Protein AF-Q4TD83-F1 (afdb_monomer_lite)

Sequence (176 aa):
VTMDDFEVSCKGLFRALTIREKYMRLAYQRFPQTASKFLCQIEGETFKPEDQLQPVFTALPKPGEDPFDPKTLPENLGYVARMKEGLIYVYNDAAAADKHHPKDLPCPDYDTFIDDMNFLIALIAQGPTKTYTHRRLKFLMSKFNVHEMLNEMEEMKELKINPHRDFYNCRKVVTM

Organism: Tetraodon nigroviridis (NCBI:txid99883)

Secondary structure (DSSP, 8-state):
--HHHHHHHHHHHHHHHHHHHHHHHHTTPPPPHHHHHHHHHHHTPPP-GGGS-----PPPPPTT--TT-GGGSPPP---EEEEETTEEEEESSHHHHHTT---------HHHHHHHHHHHHHHHH-HHHHHHHHHHHHHHHHHHHHHHHHHHHHHHHHHHH-TTSSTTTS------

pLDDT: mean 89.6, std 8.03, range [36.97, 98.19]

Foldseek 3Di:
DPPVLVVVLVVLVLLLLVVVVLVCLLVLHFDDPVSQCVSCVVVVHDDDPVSTRDPPPDPDADVPDDPPPPVPDDDDQQWDWDDDPNDIFIDSHPVCVVVVNGDDGPDDDPVVVVVSVVSVVVSVVDPSNVVVVVVVVVVVVVVVVVVCVVCVVVVVVVCVVPVCCDPVNDDDDDDD

Radius of gyration: 23.9 Å; chains: 1; bounding box: 64×32×65 Å

InterPro domains:
  IPR006329 AMP deaminase [PF19326] (1-175)
  IPR006329 AMP deaminase [PTHR11359] (4-173)
  IPR032466 Metal-dependent hydrolase [SSF51556] (2-173)

Structure (mmCIF, N/CA/C/O backbone):
data_AF-Q4TD83-F1
#
_entry.id   AF-Q4TD83-F1
#
loop_
_atom_site.group_PDB
_atom_site.id
_atom_site.type_symbol
_atom_site.label_atom_id
_atom_site.label_alt_id
_atom_site.label_comp_id
_atom_site.label_asym_id
_atom_site.label_entity_id
_atom_site.label_seq_id
_atom_site.pdbx_PDB_ins_code
_atom_site.Cartn_x
_atom_site.Cartn_y
_atom_site.Cartn_z
_atom_site.occupancy
_atom_site.B_iso_or_equiv
_atom_site.auth_seq_id
_atom_site.auth_comp_id
_atom_site.auth_asym_id
_atom_site.auth_atom_id
_atom_site.pdbx_PDB_model_num
ATOM 1 N N . VAL A 1 1 ? -29.098 4.563 1.352 1.00 61.44 1 VAL A N 1
ATOM 2 C CA . VAL A 1 1 ? -28.227 3.675 0.563 1.00 61.44 1 VAL A CA 1
ATOM 3 C C . VAL A 1 1 ? -29.115 2.517 0.213 1.00 61.44 1 VAL A C 1
ATOM 5 O O . VAL A 1 1 ? -29.567 1.839 1.130 1.00 61.44 1 VAL A O 1
ATOM 8 N N . THR A 1 2 ? -29.512 2.434 -1.050 1.00 82.44 2 THR A N 1
ATOM 9 C CA . THR A 1 2 ? -30.245 1.266 -1.546 1.00 82.44 2 THR A CA 1
ATOM 10 C C . THR A 1 2 ? -29.323 0.041 -1.498 1.00 82.44 2 THR A C 1
ATOM 12 O O . THR A 1 2 ? -28.112 0.194 -1.314 1.00 82.44 2 THR A O 1
ATOM 15 N N . MET A 1 3 ? -29.865 -1.175 -1.605 1.00 83.44 3 MET A N 1
ATOM 16 C CA . MET A 1 3 ? -29.006 -2.367 -1.680 1.00 83.44 3 MET A CA 1
ATOM 17 C C . MET A 1 3 ? -28.078 -2.306 -2.902 1.00 83.44 3 MET A C 1
ATOM 19 O O . MET A 1 3 ? -26.904 -2.651 -2.792 1.00 83.44 3 MET A O 1
ATOM 23 N N . ASP A 1 4 ? -28.563 -1.740 -4.004 1.00 83.88 4 ASP A N 1
ATOM 24 C CA . ASP A 1 4 ? -27.805 -1.585 -5.246 1.00 83.88 4 ASP A CA 1
ATOM 25 C C . ASP A 1 4 ? -26.628 -0.607 -5.082 1.00 83.88 4 ASP A C 1
ATOM 27 O O . ASP A 1 4 ? -25.492 -0.917 -5.443 1.00 83.88 4 ASP A O 1
ATOM 31 N N . ASP A 1 5 ? -26.856 0.549 -4.443 1.00 87.19 5 ASP A N 1
ATOM 32 C CA . ASP A 1 5 ? -25.796 1.523 -4.128 1.00 87.19 5 ASP A CA 1
ATOM 33 C C . ASP A 1 5 ? -24.679 0.908 -3.271 1.00 87.19 5 ASP A C 1
ATOM 35 O O . ASP A 1 5 ? -23.498 1.249 -3.407 1.00 87.19 5 ASP A O 1
ATOM 39 N N . PHE A 1 6 ? -25.063 0.027 -2.345 1.00 89.19 6 PHE A N 1
ATOM 40 C CA . PHE A 1 6 ? -24.138 -0.671 -1.464 1.00 89.19 6 PHE A CA 1
ATOM 41 C C . PHE A 1 6 ? -23.292 -1.681 -2.242 1.00 89.19 6 PHE A C 1
ATOM 43 O O . PHE A 1 6 ? -22.069 -1.667 -2.112 1.00 89.19 6 PHE A O 1
ATOM 50 N N . GLU A 1 7 ? -23.912 -2.502 -3.090 1.00 90.56 7 GLU A N 1
ATOM 51 C CA . GLU A 1 7 ? -23.201 -3.492 -3.900 1.00 90.56 7 GLU A CA 1
ATOM 52 C C . GLU A 1 7 ? -22.181 -2.831 -4.836 1.00 90.56 7 GLU A C 1
ATOM 54 O O . GLU A 1 7 ? -21.021 -3.249 -4.887 1.00 90.56 7 GLU A O 1
ATOM 59 N N . VAL A 1 8 ? -22.577 -1.750 -5.516 1.00 90.75 8 VAL A N 1
ATOM 60 C CA . VAL A 1 8 ? -21.681 -0.978 -6.389 1.00 90.75 8 VAL A CA 1
ATOM 61 C C . VAL A 1 8 ? -20.493 -0.421 -5.602 1.00 90.75 8 VAL A C 1
ATOM 63 O O . VAL A 1 8 ? -19.346 -0.545 -6.039 1.00 90.75 8 VAL A O 1
ATOM 66 N N . SER A 1 9 ? -20.745 0.134 -4.413 1.00 94.00 9 SER A N 1
ATOM 67 C CA . SER A 1 9 ? -19.687 0.659 -3.541 1.00 94.00 9 SER A CA 1
ATOM 68 C C . SER A 1 9 ? -18.717 -0.444 -3.102 1.00 94.00 9 SER A C 1
ATOM 70 O O . SER A 1 9 ? -17.502 -0.249 -3.121 1.00 94.00 9 SER A O 1
ATOM 72 N N . CYS A 1 10 ? -19.233 -1.619 -2.732 1.00 93.25 10 CYS A N 1
ATOM 73 C CA . CYS A 1 10 ? -18.429 -2.767 -2.315 1.00 93.25 10 CYS A CA 1
ATOM 74 C C . CYS A 1 10 ? -17.556 -3.311 -3.450 1.00 93.25 10 CYS A C 1
ATOM 76 O O . CYS A 1 10 ? -16.362 -3.512 -3.234 1.00 93.25 10 CYS A O 1
ATOM 78 N N . LYS A 1 11 ? -18.108 -3.485 -4.657 1.00 93.88 11 LYS A N 1
ATOM 79 C CA . LYS A 1 11 ? -17.336 -3.906 -5.841 1.00 93.88 11 LYS A CA 1
ATOM 80 C C . LYS A 1 11 ? -16.242 -2.897 -6.186 1.00 93.88 11 LYS A C 1
ATOM 82 O O . LYS A 1 11 ? -15.112 -3.284 -6.479 1.00 93.88 11 LYS A O 1
ATOM 87 N N . GLY A 1 12 ? -16.559 -1.606 -6.096 1.00 95.69 12 GLY A N 1
ATOM 88 C CA . GLY A 1 12 ? -15.593 -0.535 -6.314 1.00 95.69 12 GLY A CA 1
ATOM 89 C C . GLY A 1 12 ? -14.431 -0.579 -5.319 1.00 95.69 12 GLY A C 1
ATOM 90 O O . GLY A 1 12 ? -13.269 -0.576 -5.720 1.00 95.69 12 GLY A O 1
ATOM 91 N N . LEU A 1 13 ? -14.738 -0.680 -4.021 1.00 95.81 13 LEU A N 1
ATOM 92 C CA . LEU A 1 13 ? -13.733 -0.781 -2.957 1.00 95.81 13 LEU A CA 1
ATOM 93 C C . LEU A 1 13 ? -12.890 -2.055 -3.065 1.00 95.81 13 LEU A C 1
ATOM 95 O O . LEU A 1 13 ? -11.685 -1.997 -2.836 1.00 95.81 13 LEU A O 1
ATOM 99 N N . PHE A 1 14 ? -13.504 -3.180 -3.434 1.00 95.69 14 PHE A N 1
ATOM 100 C CA . PHE A 1 14 ? -12.794 -4.427 -3.697 1.00 95.69 14 PHE A CA 1
ATOM 101 C C . PHE A 1 14 ? -11.744 -4.234 -4.798 1.00 95.69 14 PHE A C 1
ATOM 103 O O . PHE A 1 14 ? -10.561 -4.459 -4.554 1.00 95.69 14 PHE A O 1
ATOM 110 N N . ARG A 1 15 ? -12.141 -3.695 -5.960 1.00 96.06 15 ARG A N 1
ATOM 111 C CA . ARG A 1 15 ? -11.203 -3.406 -7.056 1.00 96.06 15 ARG A CA 1
ATOM 112 C C . ARG A 1 15 ? -10.122 -2.395 -6.655 1.00 96.06 15 ARG A C 1
ATOM 114 O O . ARG A 1 15 ? -8.969 -2.537 -7.039 1.00 96.06 15 ARG A O 1
ATOM 121 N N . ALA A 1 16 ? -10.454 -1.383 -5.856 1.00 97.44 16 ALA A N 1
ATOM 122 C CA . ALA A 1 16 ? -9.455 -0.434 -5.364 1.00 97.44 16 ALA A CA 1
ATOM 123 C C . ALA A 1 16 ? -8.407 -1.099 -4.450 1.00 97.44 16 ALA A C 1
ATOM 125 O O . ALA A 1 16 ? -7.225 -0.749 -4.502 1.00 97.44 16 ALA A O 1
ATOM 126 N N . LEU A 1 17 ? -8.822 -2.062 -3.622 1.00 96.56 17 LEU A N 1
ATOM 127 C CA . LEU A 1 17 ? -7.919 -2.823 -2.760 1.00 96.56 17 LEU A CA 1
ATOM 128 C C . LEU A 1 17 ? -7.019 -3.771 -3.559 1.00 96.56 17 LEU A C 1
ATOM 130 O O . LEU A 1 17 ? -5.830 -3.833 -3.253 1.00 96.56 17 LEU A O 1
ATOM 134 N N . THR A 1 18 ? -7.536 -4.439 -4.594 1.00 94.69 18 THR A N 1
ATOM 135 C CA . THR A 1 18 ? -6.719 -5.309 -5.459 1.00 94.69 18 THR A CA 1
ATOM 136 C C . THR A 1 18 ? -5.707 -4.505 -6.278 1.00 94.69 18 THR A C 1
ATOM 138 O O . THR A 1 18 ? -4.540 -4.889 -6.351 1.00 94.69 18 THR A O 1
ATOM 141 N N . ILE A 1 19 ? -6.093 -3.328 -6.795 1.00 95.94 19 ILE A N 1
ATOM 142 C CA . ILE A 1 19 ? -5.163 -2.369 -7.417 1.00 95.94 19 ILE A CA 1
ATOM 143 C C . ILE A 1 19 ? -4.049 -2.008 -6.427 1.00 95.94 19 ILE A C 1
ATOM 145 O O . ILE A 1 19 ? -2.865 -2.106 -6.748 1.00 95.94 19 ILE A O 1
ATOM 149 N N . ARG A 1 20 ? -4.403 -1.635 -5.191 1.00 95.62 20 ARG A N 1
ATOM 150 C CA . ARG A 1 20 ? -3.409 -1.294 -4.166 1.00 95.62 20 ARG A CA 1
ATOM 151 C C . ARG A 1 20 ? -2.467 -2.462 -3.871 1.00 95.62 20 ARG A C 1
ATOM 153 O O . ARG A 1 20 ? -1.262 -2.242 -3.793 1.00 95.62 20 ARG A O 1
ATOM 160 N N . GLU A 1 21 ? -2.987 -3.675 -3.708 1.00 92.62 21 GLU A N 1
ATOM 161 C CA . GLU A 1 21 ? -2.174 -4.867 -3.460 1.00 92.62 21 GLU A CA 1
ATOM 162 C C . GLU A 1 21 ? -1.202 -5.145 -4.615 1.00 92.62 21 GLU A C 1
ATOM 164 O O . GLU A 1 21 ? -0.011 -5.347 -4.367 1.00 92.62 21 GLU A O 1
ATOM 169 N N . LYS A 1 22 ? -1.675 -5.057 -5.867 1.00 91.88 22 LYS A N 1
ATOM 170 C CA . LYS A 1 22 ? -0.856 -5.177 -7.083 1.00 91.88 22 LYS A CA 1
ATOM 171 C C . LYS A 1 22 ? 0.325 -4.204 -7.059 1.00 91.88 22 LYS A C 1
ATOM 173 O O . LYS A 1 22 ? 1.473 -4.629 -7.164 1.00 91.88 22 LYS A O 1
ATOM 178 N N . TYR A 1 23 ? 0.069 -2.906 -6.882 1.00 93.44 23 TYR A N 1
ATOM 179 C CA . TYR A 1 23 ? 1.129 -1.890 -6.915 1.00 93.44 23 TYR A CA 1
ATOM 180 C C . TYR A 1 23 ? 2.066 -1.951 -5.708 1.00 93.44 23 TYR A C 1
ATOM 182 O O . TYR A 1 23 ? 3.269 -1.759 -5.869 1.00 93.44 23 TYR A O 1
ATOM 190 N N . MET A 1 24 ? 1.557 -2.265 -4.513 1.00 91.69 24 MET A N 1
ATOM 191 C CA . MET A 1 24 ? 2.415 -2.476 -3.345 1.00 91.69 24 MET A CA 1
ATOM 192 C C . MET A 1 24 ? 3.354 -3.665 -3.564 1.00 91.69 24 MET A C 1
ATOM 194 O O . MET A 1 24 ? 4.536 -3.558 -3.252 1.00 91.69 24 MET A O 1
ATOM 198 N N . ARG A 1 25 ? 2.873 -4.752 -4.181 1.00 88.00 25 ARG A N 1
ATOM 199 C CA . ARG A 1 25 ? 3.710 -5.903 -4.538 1.00 88.00 25 ARG A CA 1
ATOM 200 C C . ARG A 1 25 ? 4.806 -5.529 -5.539 1.00 88.00 25 ARG A C 1
ATOM 202 O O . ARG A 1 25 ? 5.965 -5.852 -5.303 1.00 88.00 25 ARG A O 1
ATOM 209 N N . LEU A 1 26 ? 4.458 -4.800 -6.602 1.00 89.25 26 LEU A N 1
ATOM 210 C CA . LEU A 1 26 ? 5.420 -4.317 -7.606 1.00 89.25 26 LEU A CA 1
ATOM 211 C C . LEU A 1 26 ? 6.470 -3.366 -7.006 1.00 89.25 26 LEU A C 1
ATOM 213 O O . LEU A 1 26 ? 7.626 -3.376 -7.418 1.00 89.25 26 LEU A O 1
ATOM 217 N N . ALA A 1 27 ? 6.088 -2.575 -6.001 1.00 88.88 27 ALA A N 1
ATOM 218 C CA . ALA A 1 27 ? 6.981 -1.671 -5.278 1.00 88.88 27 ALA A CA 1
ATOM 219 C C . ALA A 1 27 ? 7.763 -2.347 -4.133 1.00 88.88 27 ALA A C 1
ATOM 221 O O . ALA A 1 27 ? 8.408 -1.651 -3.349 1.00 88.88 27 ALA A O 1
ATOM 222 N N . TYR A 1 28 ? 7.688 -3.676 -3.993 1.00 87.00 28 TYR A N 1
ATOM 223 C CA . TYR A 1 28 ? 8.289 -4.428 -2.885 1.00 87.00 28 TYR A CA 1
ATOM 224 C C . TYR A 1 28 ? 7.836 -3.946 -1.489 1.00 87.00 28 TYR A C 1
ATOM 226 O O . TYR A 1 28 ? 8.556 -4.054 -0.496 1.00 87.00 28 TYR A O 1
ATOM 234 N N . GLN A 1 29 ? 6.602 -3.446 -1.391 1.00 87.88 29 GLN A N 1
ATOM 235 C CA . GLN A 1 29 ? 5.965 -2.999 -0.154 1.00 87.88 29 GLN A CA 1
ATOM 236 C C . GLN A 1 29 ? 5.040 -4.068 0.437 1.00 87.88 29 GLN A C 1
ATOM 238 O O . GLN A 1 29 ? 4.349 -4.805 -0.264 1.00 87.88 29 GLN A O 1
ATOM 243 N N . ARG A 1 30 ? 4.961 -4.111 1.770 1.00 88.06 30 ARG A N 1
ATOM 244 C CA . ARG A 1 30 ? 4.102 -5.063 2.486 1.00 88.06 30 ARG A CA 1
ATOM 245 C C . ARG A 1 30 ? 2.637 -4.641 2.434 1.00 88.06 30 ARG A C 1
ATOM 247 O O . ARG A 1 30 ? 2.292 -3.569 2.925 1.00 88.06 30 ARG A O 1
ATOM 254 N N . PHE A 1 31 ? 1.767 -5.521 1.947 1.00 91.06 31 PHE A N 1
ATOM 255 C CA . PHE A 1 31 ? 0.316 -5.359 2.049 1.00 91.06 31 PHE A CA 1
ATOM 256 C C . PHE A 1 31 ? -0.240 -6.096 3.292 1.00 91.06 31 PHE A C 1
ATOM 258 O O . PHE A 1 31 ? 0.293 -7.148 3.665 1.00 91.06 31 PHE A O 1
ATOM 265 N N . PRO A 1 32 ? -1.275 -5.575 3.986 1.00 91.25 32 PRO A N 1
ATOM 266 C CA . PRO A 1 32 ? -1.806 -6.208 5.196 1.00 91.25 32 PRO A CA 1
ATOM 267 C C . PRO A 1 32 ? -2.340 -7.627 4.950 1.00 91.25 32 PRO A C 1
ATOM 269 O O . PRO A 1 32 ? -3.252 -7.821 4.150 1.00 91.25 32 PRO A O 1
ATOM 272 N N . GLN A 1 33 ? -1.850 -8.618 5.708 1.00 89.44 33 GLN A N 1
ATOM 273 C CA . GLN A 1 33 ? -2.226 -10.030 5.502 1.00 89.44 33 GLN A CA 1
ATOM 274 C C . GLN A 1 33 ? -3.712 -10.297 5.670 1.00 89.44 33 GLN A C 1
ATOM 276 O O . GLN A 1 33 ? -4.298 -11.071 4.920 1.00 89.44 33 GLN A O 1
ATOM 281 N N . THR A 1 34 ? -4.324 -9.650 6.659 1.00 91.19 34 THR A N 1
ATOM 282 C CA . THR A 1 34 ? -5.758 -9.771 6.898 1.00 91.19 34 THR A CA 1
ATOM 283 C C . THR A 1 34 ? -6.545 -9.338 5.665 1.00 91.19 34 THR A C 1
ATOM 285 O O . THR A 1 34 ? -7.483 -10.027 5.288 1.00 91.19 34 THR A O 1
ATOM 288 N N . ALA A 1 35 ? -6.136 -8.250 5.002 1.00 92.00 35 ALA A N 1
ATOM 289 C CA . ALA A 1 35 ? -6.792 -7.779 3.789 1.00 92.00 35 ALA A CA 1
ATOM 290 C C . ALA A 1 35 ? -6.583 -8.756 2.620 1.00 92.00 35 ALA A C 1
ATOM 292 O O . ALA A 1 35 ? -7.578 -9.166 2.034 1.00 92.00 35 ALA A O 1
ATOM 293 N N . SER A 1 36 ? -5.346 -9.204 2.350 1.00 91.69 36 SER A N 1
ATOM 294 C CA . SER A 1 36 ? -5.072 -10.205 1.298 1.00 91.69 36 SER A CA 1
ATOM 295 C C . SER A 1 36 ? -5.926 -11.462 1.465 1.00 91.69 36 SER A C 1
ATOM 297 O O . SER A 1 36 ? -6.522 -11.935 0.508 1.00 91.69 36 SER A O 1
ATOM 299 N N . LYS A 1 37 ? -6.045 -11.988 2.695 1.00 91.19 37 LYS A N 1
ATOM 300 C CA . LYS A 1 37 ? -6.856 -13.187 2.971 1.00 91.19 37 LYS A CA 1
ATOM 301 C C . LYS A 1 37 ? -8.313 -13.005 2.557 1.00 91.19 37 LYS A C 1
ATOM 303 O O . LYS A 1 37 ? -8.876 -13.905 1.943 1.00 91.19 37 LYS A O 1
ATOM 308 N N . PHE A 1 38 ? -8.912 -11.861 2.883 1.00 92.44 38 PHE A N 1
ATOM 309 C CA . PHE A 1 38 ? -10.287 -11.571 2.480 1.00 92.44 38 PHE A CA 1
ATOM 310 C C . PHE A 1 38 ? -10.415 -11.372 0.967 1.00 92.44 38 PHE A C 1
ATOM 312 O O . PHE A 1 38 ? -11.405 -11.821 0.400 1.00 92.44 38 PHE A O 1
ATOM 319 N N . LEU A 1 39 ? -9.434 -10.745 0.310 1.00 92.75 39 LEU A N 1
ATOM 320 C CA . LEU A 1 39 ? -9.445 -10.574 -1.147 1.00 92.75 39 LEU A CA 1
ATOM 321 C C . LEU A 1 39 ? -9.386 -11.929 -1.868 1.00 92.75 39 LEU A C 1
ATOM 323 O O . LEU A 1 39 ? -10.282 -12.216 -2.656 1.00 92.75 39 LEU A O 1
ATOM 327 N N . CYS A 1 40 ? -8.440 -12.804 -1.504 1.00 90.19 40 CYS A N 1
ATOM 328 C CA . CYS A 1 40 ? -8.349 -14.159 -2.061 1.00 90.19 40 CYS A CA 1
ATOM 329 C C . CYS A 1 40 ? -9.642 -14.957 -1.838 1.00 90.19 40 CYS A C 1
ATOM 331 O O . CYS A 1 40 ? -10.137 -15.609 -2.751 1.00 90.19 40 CYS A O 1
ATOM 333 N N . GLN A 1 41 ? -10.234 -14.873 -0.639 1.00 90.38 41 GLN A N 1
ATOM 334 C CA . GLN A 1 41 ? -11.501 -15.549 -0.337 1.00 90.38 41 GLN A CA 1
ATOM 335 C C . GLN A 1 41 ? -12.652 -15.088 -1.236 1.00 90.38 41 GLN A C 1
ATOM 337 O O . GLN A 1 41 ? -13.474 -15.913 -1.627 1.00 90.38 41 GLN A O 1
ATOM 342 N N . ILE A 1 42 ? -12.724 -13.792 -1.558 1.00 89.62 42 ILE A N 1
ATOM 343 C CA . ILE A 1 42 ? -13.747 -13.245 -2.461 1.00 89.62 42 ILE A CA 1
ATOM 344 C C . ILE A 1 42 ? -13.560 -13.787 -3.886 1.00 89.62 42 ILE A C 1
ATOM 346 O O . ILE A 1 42 ? -14.549 -14.062 -4.561 1.00 89.62 42 ILE A O 1
ATOM 350 N N . GLU A 1 43 ? -12.315 -13.980 -4.323 1.00 87.50 43 GLU A N 1
ATOM 351 C CA . GLU A 1 43 ? -11.973 -14.520 -5.649 1.00 87.50 43 GLU A CA 1
ATOM 352 C C . GLU A 1 43 ? -12.038 -16.056 -5.718 1.00 87.50 43 GLU A C 1
ATOM 354 O O . GLU A 1 43 ? -11.913 -16.636 -6.793 1.00 87.50 43 GLU A O 1
ATOM 359 N N . GLY A 1 44 ? -12.282 -16.732 -4.589 1.00 88.31 44 GLY A N 1
ATOM 360 C CA . GLY A 1 44 ? -12.279 -18.195 -4.509 1.00 88.31 44 GLY A CA 1
ATOM 361 C C . GLY A 1 44 ? -10.876 -18.809 -4.528 1.00 88.31 44 GLY A C 1
ATOM 362 O O . GLY A 1 44 ? -10.734 -20.014 -4.733 1.00 88.31 44 GLY A O 1
ATOM 363 N N . GLU A 1 45 ? -9.842 -18.002 -4.297 1.00 87.81 45 GLU A N 1
ATOM 364 C CA . GLU A 1 45 ? -8.448 -18.427 -4.267 1.00 87.81 45 GLU A CA 1
ATOM 365 C C . GLU A 1 45 ? -7.981 -18.770 -2.845 1.00 87.81 45 GLU A C 1
ATOM 367 O O . GLU A 1 45 ? -8.397 -18.184 -1.839 1.00 87.81 45 GLU A O 1
ATOM 372 N N . THR A 1 46 ? -7.056 -19.724 -2.738 1.00 84.62 46 THR A N 1
ATOM 373 C CA . THR A 1 46 ? -6.373 -20.027 -1.475 1.00 84.62 46 THR A CA 1
ATOM 374 C C . THR A 1 46 ? -5.248 -19.037 -1.221 1.00 84.62 46 THR A C 1
ATOM 376 O O . THR A 1 46 ? -4.289 -18.981 -1.988 1.00 84.62 46 THR A O 1
ATOM 379 N N . PHE A 1 47 ? -5.326 -18.320 -0.098 1.00 84.69 47 PHE A N 1
ATOM 380 C CA . PHE A 1 47 ? -4.245 -17.455 0.368 1.00 84.69 47 PHE A CA 1
ATOM 381 C C . PHE A 1 47 ? -2.960 -18.255 0.615 1.00 84.69 47 PHE A C 1
ATOM 383 O O . PHE A 1 47 ? -2.948 -19.192 1.418 1.00 84.69 47 PHE A O 1
ATOM 390 N N . LYS A 1 48 ? -1.874 -17.820 -0.021 1.00 83.19 48 LYS A N 1
ATOM 391 C CA . LYS A 1 48 ? -0.533 -18.388 0.103 1.00 83.19 48 LYS A CA 1
ATOM 392 C C . LYS A 1 48 ? 0.386 -17.420 0.851 1.00 83.19 48 LYS A C 1
ATOM 394 O O . LYS A 1 48 ? 0.623 -16.311 0.370 1.00 83.19 48 LYS A O 1
ATOM 399 N N . PRO A 1 49 ? 0.899 -17.784 2.039 1.00 78.88 49 PRO A N 1
ATOM 400 C CA . PRO A 1 49 ? 1.826 -16.936 2.788 1.00 78.88 49 PRO A CA 1
ATOM 401 C C . PRO A 1 49 ? 3.101 -16.571 2.014 1.00 78.88 49 PRO A C 1
ATOM 403 O O . PRO A 1 49 ? 3.662 -15.500 2.244 1.00 78.88 49 PRO A O 1
ATOM 406 N N . GLU A 1 50 ? 3.544 -17.443 1.108 1.00 78.19 50 GLU A N 1
ATOM 407 C CA . GLU A 1 50 ? 4.711 -17.258 0.243 1.00 78.19 50 GLU A CA 1
ATOM 408 C C . GLU A 1 50 ? 4.566 -16.108 -0.763 1.00 78.19 50 GLU A C 1
ATOM 410 O O . GLU A 1 50 ? 5.567 -15.489 -1.118 1.00 78.19 50 GLU A O 1
ATOM 415 N N . ASP A 1 51 ? 3.338 -15.748 -1.147 1.00 76.19 51 ASP A N 1
ATOM 416 C CA . ASP A 1 51 ? 3.078 -14.640 -2.077 1.00 76.19 51 ASP A CA 1
ATOM 417 C C . ASP A 1 51 ? 3.221 -13.267 -1.397 1.00 76.19 51 ASP A C 1
ATOM 419 O O . ASP A 1 51 ? 3.153 -12.212 -2.038 1.00 76.19 51 ASP A O 1
ATOM 423 N N . GLN A 1 52 ? 3.417 -13.257 -0.076 1.00 77.00 52 GLN A N 1
ATOM 424 C CA . GLN A 1 52 ? 3.638 -12.036 0.671 1.00 77.00 52 GLN A CA 1
ATOM 425 C C . GLN A 1 52 ? 5.106 -11.665 0.747 1.00 77.00 52 GLN A C 1
ATOM 427 O O . GLN A 1 52 ? 5.955 -12.434 1.196 1.00 77.00 52 GLN A O 1
ATOM 432 N N . LEU A 1 53 ? 5.366 -10.394 0.454 1.00 76.62 53 LEU A N 1
ATOM 433 C CA . LEU A 1 53 ? 6.641 -9.765 0.744 1.00 76.62 53 LEU A CA 1
ATOM 434 C C . LEU A 1 53 ? 6.895 -9.811 2.252 1.00 76.62 53 LEU A C 1
ATOM 436 O O . LEU A 1 53 ? 6.232 -9.138 3.052 1.00 76.62 53 LEU A O 1
ATOM 440 N N . GLN A 1 54 ? 7.854 -10.643 2.639 1.00 70.25 54 GLN A N 1
ATOM 441 C CA . GLN A 1 54 ? 8.348 -10.692 4.003 1.00 70.25 54 GLN A CA 1
ATOM 442 C C . GLN A 1 54 ? 9.267 -9.491 4.241 1.00 70.25 54 GLN A C 1
ATOM 444 O O . GLN A 1 54 ? 9.941 -9.034 3.314 1.00 70.25 54 GLN A O 1
ATOM 449 N N . PRO A 1 55 ? 9.305 -8.943 5.466 1.00 66.25 55 PRO A N 1
ATOM 450 C CA . PRO A 1 55 ? 10.340 -7.983 5.811 1.00 66.25 55 PRO A CA 1
ATOM 451 C C . PRO A 1 55 ? 11.707 -8.611 5.525 1.00 66.25 55 PRO A C 1
ATOM 453 O O . PRO A 1 55 ? 12.009 -9.705 6.004 1.00 66.25 55 PRO A O 1
ATOM 456 N N . VAL A 1 56 ? 12.526 -7.910 4.742 1.00 67.50 56 VAL A N 1
ATOM 457 C CA . VAL A 1 56 ? 13.935 -8.263 4.595 1.00 67.50 56 VAL A CA 1
ATOM 458 C C . VAL A 1 56 ? 14.590 -7.944 5.931 1.00 67.50 56 VAL A C 1
ATOM 460 O O . VAL A 1 56 ? 14.946 -6.802 6.211 1.00 67.50 56 VAL A O 1
ATOM 463 N N . PHE A 1 57 ? 14.683 -8.947 6.800 1.00 62.91 57 PHE A N 1
ATOM 464 C CA . PHE A 1 57 ? 15.522 -8.857 7.981 1.00 62.91 57 PHE A CA 1
ATOM 465 C C . PHE A 1 57 ? 16.962 -8.965 7.502 1.00 62.91 57 PHE A C 1
ATOM 467 O O . PHE A 1 57 ? 17.478 -10.062 7.289 1.00 62.91 57 PHE A O 1
ATOM 474 N N . THR A 1 58 ? 17.604 -7.819 7.289 1.00 69.06 58 THR A N 1
ATOM 475 C CA . THR A 1 58 ? 19.058 -7.790 7.203 1.00 69.06 58 THR A CA 1
ATOM 476 C C . THR A 1 58 ? 19.599 -8.392 8.493 1.00 69.06 58 THR A C 1
ATOM 478 O O . THR A 1 58 ? 19.179 -8.025 9.595 1.00 69.06 58 THR A O 1
ATOM 481 N N . ALA A 1 59 ? 20.470 -9.392 8.354 1.00 75.31 59 ALA A N 1
ATOM 482 C CA . ALA A 1 59 ? 21.117 -9.994 9.506 1.00 75.31 59 ALA A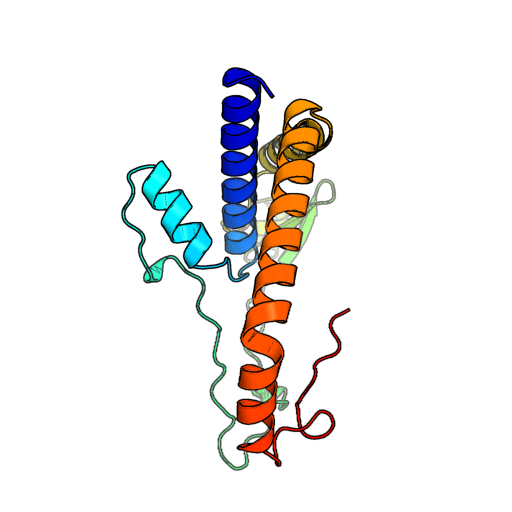 CA 1
ATOM 483 C C . ALA A 1 59 ? 21.835 -8.895 10.297 1.00 75.31 59 ALA A C 1
ATOM 485 O O . ALA A 1 59 ? 22.371 -7.950 9.713 1.00 75.31 59 ALA A O 1
ATOM 486 N N . LEU A 1 60 ? 21.826 -9.013 11.626 1.00 78.81 60 LEU A N 1
ATOM 487 C CA . LEU A 1 60 ? 22.614 -8.105 12.449 1.00 78.81 60 LEU A CA 1
ATOM 488 C C . LEU A 1 60 ? 24.086 -8.210 12.021 1.00 78.81 60 LEU A C 1
ATOM 490 O O . LEU A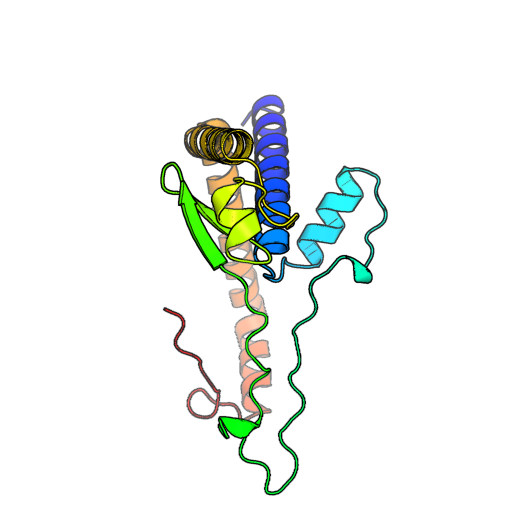 1 60 ? 24.560 -9.334 11.815 1.00 78.81 60 LEU A O 1
ATOM 494 N N . PRO A 1 61 ? 24.800 -7.077 11.908 1.00 82.19 61 PRO A N 1
ATOM 495 C CA . PRO A 1 61 ? 26.233 -7.094 11.652 1.00 82.19 61 PRO A CA 1
ATOM 496 C C . PRO A 1 61 ? 26.932 -7.971 12.686 1.00 82.19 61 PRO A C 1
ATOM 498 O O . PRO A 1 61 ? 26.565 -7.967 13.870 1.00 82.19 61 PRO A O 1
ATOM 501 N N . LYS A 1 62 ? 27.923 -8.750 12.254 1.00 86.06 62 LYS A N 1
ATOM 502 C CA . LYS A 1 62 ? 28.704 -9.563 13.186 1.00 86.06 62 LYS A CA 1
ATOM 503 C C . LYS A 1 62 ? 29.496 -8.647 14.130 1.00 86.06 62 LYS A C 1
ATOM 505 O O . LYS A 1 62 ? 29.785 -7.501 13.787 1.00 86.06 62 LYS A O 1
ATOM 510 N N . PRO A 1 63 ? 29.883 -9.122 15.327 1.00 86.31 63 PRO A N 1
ATOM 511 C CA . PRO A 1 63 ? 30.714 -8.332 16.229 1.00 86.31 63 PRO A CA 1
ATOM 512 C C . PRO A 1 63 ? 32.001 -7.858 15.531 1.00 86.31 63 PRO A C 1
ATOM 514 O O . PRO A 1 63 ? 32.791 -8.682 15.076 1.00 86.31 63 PRO A O 1
ATOM 517 N N . GLY A 1 64 ? 32.200 -6.539 15.450 1.00 86.31 64 GLY A N 1
ATOM 518 C CA . GLY A 1 64 ? 33.357 -5.915 14.790 1.00 86.31 64 GLY A CA 1
ATOM 519 C C . GLY A 1 64 ? 33.190 -5.625 13.292 1.00 86.31 64 GLY A C 1
ATOM 520 O O . GLY A 1 64 ? 34.103 -5.067 12.693 1.00 86.31 64 GLY A O 1
ATOM 521 N N . GLU A 1 65 ? 32.050 -5.973 12.694 1.00 86.94 65 GLU A N 1
ATOM 522 C CA . GLU A 1 65 ? 31.699 -5.621 11.317 1.00 86.94 65 GLU A CA 1
ATOM 523 C C . GLU A 1 65 ? 31.068 -4.223 11.275 1.00 86.94 65 GLU A C 1
ATOM 525 O O . GLU A 1 65 ? 30.149 -3.929 12.044 1.00 86.94 65 GLU A O 1
ATOM 530 N N . ASP A 1 66 ? 31.560 -3.361 10.385 1.00 84.44 66 ASP A N 1
ATOM 531 C CA . ASP A 1 66 ? 30.952 -2.056 10.135 1.00 84.44 66 ASP A CA 1
ATOM 532 C C . ASP A 1 66 ? 29.838 -2.206 9.079 1.00 84.44 66 ASP A C 1
ATOM 534 O O . ASP A 1 66 ? 30.146 -2.466 7.913 1.00 84.44 66 ASP A O 1
ATOM 538 N N . PRO A 1 67 ? 28.549 -2.037 9.440 1.00 83.06 67 PRO A N 1
ATOM 539 C CA . PRO A 1 67 ? 27.439 -2.123 8.486 1.00 83.06 67 PRO A CA 1
ATOM 540 C C . PRO A 1 67 ? 27.478 -1.060 7.385 1.00 83.06 67 PRO A C 1
ATOM 542 O O . PRO A 1 67 ? 26.712 -1.158 6.427 1.00 83.06 67 PRO A O 1
ATOM 545 N N . PHE A 1 68 ? 28.315 -0.033 7.531 1.00 84.31 68 PHE A N 1
ATOM 546 C CA . PHE A 1 68 ? 28.458 1.050 6.569 1.00 84.31 68 PHE A CA 1
ATOM 547 C C . PHE A 1 68 ? 29.773 0.977 5.778 1.00 84.31 68 PHE A C 1
ATOM 549 O O . PHE A 1 68 ? 30.090 1.934 5.069 1.00 84.31 68 PHE A O 1
ATOM 556 N N . ASP A 1 69 ? 30.524 -0.134 5.848 1.00 87.38 69 ASP A N 1
ATOM 557 C CA . ASP A 1 69 ? 31.750 -0.299 5.060 1.00 87.38 69 ASP A CA 1
ATOM 558 C C . ASP A 1 69 ? 31.422 -0.376 3.555 1.00 87.38 69 ASP A C 1
ATOM 560 O O . ASP A 1 69 ? 30.819 -1.359 3.100 1.00 87.38 69 ASP A O 1
ATOM 564 N N . PRO A 1 70 ? 31.853 0.607 2.740 1.00 84.31 70 PRO A N 1
ATOM 565 C CA . PRO A 1 70 ? 31.567 0.628 1.309 1.00 84.31 70 PRO A CA 1
ATOM 566 C C . PRO A 1 70 ? 32.181 -0.554 0.548 1.00 84.31 70 PRO A C 1
ATOM 568 O O . PRO A 1 70 ? 31.745 -0.843 -0.563 1.00 84.31 70 PRO A O 1
ATOM 571 N N . LYS A 1 71 ? 33.167 -1.261 1.117 1.00 86.31 71 LYS A N 1
ATOM 572 C CA . LYS A 1 71 ? 33.775 -2.448 0.490 1.00 86.31 71 LYS A CA 1
ATOM 573 C C . LYS A 1 71 ? 32.837 -3.653 0.439 1.00 86.31 71 LYS A C 1
ATOM 575 O O . LYS A 1 71 ? 33.085 -4.572 -0.333 1.00 86.31 71 LYS A O 1
ATOM 580 N N . THR A 1 72 ? 31.790 -3.663 1.264 1.00 83.88 72 THR A N 1
ATOM 581 C CA . THR A 1 72 ? 30.781 -4.735 1.289 1.00 83.88 72 THR A CA 1
ATOM 582 C C . THR A 1 72 ? 29.692 -4.551 0.231 1.00 83.88 72 THR A C 1
ATOM 584 O O . THR A 1 72 ? 28.874 -5.450 0.025 1.00 83.88 72 THR A O 1
ATOM 587 N N . LEU A 1 73 ? 29.674 -3.402 -0.459 1.00 84.06 73 LEU A N 1
ATOM 588 C CA . LEU A 1 73 ? 28.706 -3.131 -1.513 1.00 84.06 73 LEU A CA 1
ATOM 589 C C . LEU A 1 73 ? 28.947 -4.055 -2.721 1.00 84.06 73 LEU A C 1
ATOM 591 O O . LEU A 1 73 ? 30.096 -4.238 -3.127 1.00 84.06 73 LEU A O 1
ATOM 595 N N . PRO A 1 74 ? 27.883 -4.616 -3.326 1.00 87.44 74 PRO A N 1
ATOM 596 C CA . PRO A 1 74 ? 28.002 -5.394 -4.553 1.00 87.44 74 PRO A CA 1
ATOM 597 C C . PRO A 1 74 ? 28.671 -4.602 -5.681 1.00 87.44 74 PRO A C 1
ATOM 599 O O . PRO A 1 74 ? 28.491 -3.387 -5.798 1.00 87.44 74 PRO A O 1
ATOM 602 N N . GLU A 1 75 ? 29.399 -5.305 -6.548 1.00 90.94 75 GLU A N 1
ATOM 603 C CA . GLU A 1 75 ? 29.992 -4.703 -7.742 1.00 90.94 75 GLU A CA 1
ATOM 604 C C . GLU A 1 75 ? 28.920 -4.151 -8.693 1.00 90.94 75 GLU A C 1
ATOM 606 O O . GLU A 1 75 ? 27.773 -4.609 -8.732 1.00 90.94 75 GLU A O 1
ATOM 611 N N . ASN A 1 76 ? 29.308 -3.159 -9.496 1.00 90.19 76 ASN A N 1
ATOM 612 C CA . ASN A 1 76 ? 28.429 -2.602 -10.513 1.00 90.19 76 ASN A CA 1
ATOM 613 C C . ASN A 1 76 ? 28.068 -3.677 -11.553 1.00 90.19 76 ASN A C 1
ATOM 615 O O . ASN A 1 76 ? 28.929 -4.171 -12.275 1.00 90.19 76 ASN A O 1
ATOM 619 N N . LEU A 1 77 ? 26.774 -3.973 -11.673 1.00 90.69 77 LEU A N 1
ATOM 620 C CA . LEU A 1 77 ? 26.240 -4.964 -12.609 1.00 90.69 77 LEU A CA 1
ATOM 621 C C . LEU A 1 77 ? 26.206 -4.480 -14.073 1.00 90.69 77 LEU A C 1
ATOM 623 O O . LEU A 1 77 ? 25.794 -5.233 -14.948 1.00 90.69 77 LEU A O 1
ATOM 627 N N . GLY A 1 78 ? 26.605 -3.232 -14.347 1.00 92.25 78 GLY A N 1
ATOM 628 C CA . GLY A 1 78 ? 26.705 -2.674 -15.701 1.00 92.25 78 GLY A CA 1
ATOM 629 C C . GLY A 1 78 ? 25.379 -2.203 -16.307 1.00 92.25 78 GLY A C 1
ATOM 630 O O . GLY A 1 78 ? 25.348 -1.817 -17.476 1.00 92.25 78 GLY A O 1
ATOM 631 N N . TYR A 1 79 ? 24.295 -2.199 -15.525 1.00 93.50 79 TYR A N 1
ATOM 632 C CA . TYR A 1 79 ? 22.986 -1.756 -15.995 1.00 93.50 79 TYR A CA 1
ATOM 633 C C . TYR A 1 79 ? 22.979 -0.283 -16.391 1.00 93.50 79 TYR A C 1
ATOM 635 O O . TYR A 1 79 ? 23.562 0.574 -15.725 1.00 93.50 79 TYR A O 1
ATOM 643 N N . VAL A 1 80 ? 22.248 0.013 -17.462 1.00 94.50 80 VAL A N 1
ATOM 644 C CA . VAL A 1 80 ? 22.088 1.371 -17.986 1.00 94.50 80 VAL A CA 1
ATOM 645 C C . VAL A 1 80 ? 20.632 1.785 -17.846 1.00 94.50 80 VAL A C 1
ATOM 647 O O . VAL A 1 80 ? 19.738 1.024 -18.199 1.00 94.50 80 VAL A O 1
ATOM 650 N N . ALA A 1 81 ? 20.378 2.995 -17.352 1.00 93.69 81 ALA A N 1
ATOM 651 C CA . ALA A 1 81 ? 19.042 3.580 -17.303 1.00 93.69 81 ALA A CA 1
ATOM 652 C C . ALA A 1 81 ? 18.907 4.670 -18.377 1.00 93.69 81 ALA A C 1
ATOM 654 O O . ALA A 1 81 ? 19.772 5.542 -18.478 1.00 93.69 81 ALA A O 1
ATOM 655 N N . ARG A 1 82 ? 17.834 4.645 -19.178 1.00 93.50 82 ARG A N 1
ATOM 656 C CA . ARG A 1 82 ? 17.504 5.727 -20.126 1.00 93.50 82 ARG A CA 1
ATOM 657 C C . ARG A 1 82 ? 16.055 6.156 -19.980 1.00 93.50 82 ARG A C 1
ATOM 659 O O . ARG A 1 82 ? 15.168 5.321 -19.814 1.00 93.50 82 ARG A O 1
ATOM 666 N N . MET A 1 83 ? 15.830 7.462 -20.077 1.00 91.81 83 MET A N 1
ATOM 667 C CA . MET A 1 83 ? 14.489 8.030 -20.087 1.00 91.81 83 MET A CA 1
ATOM 668 C C . MET A 1 83 ? 13.908 7.978 -21.500 1.00 91.81 83 MET A C 1
ATOM 670 O O . MET A 1 83 ? 14.547 8.424 -22.452 1.00 91.81 83 MET A O 1
ATOM 674 N N . LYS A 1 84 ? 12.685 7.469 -21.625 1.00 88.12 84 LYS A N 1
ATOM 675 C CA . LYS A 1 84 ? 11.886 7.497 -22.849 1.00 88.12 84 LYS A CA 1
ATOM 676 C C . LYS A 1 84 ? 10.466 7.897 -22.470 1.00 88.12 84 LYS A C 1
ATOM 678 O O . LYS A 1 84 ? 9.877 7.278 -21.592 1.00 88.12 84 LYS A O 1
ATOM 683 N N . GLU A 1 85 ? 9.951 8.952 -23.100 1.00 87.25 85 GLU A N 1
ATOM 684 C CA . GLU A 1 85 ? 8.584 9.455 -22.861 1.00 87.25 85 GLU A CA 1
ATOM 685 C C . GLU A 1 85 ? 8.299 9.761 -21.374 1.00 87.25 85 GLU A C 1
ATOM 687 O O . GLU A 1 85 ? 7.202 9.557 -20.868 1.00 87.25 85 GLU A O 1
ATOM 692 N N . GLY A 1 86 ? 9.314 10.237 -20.643 1.00 87.44 86 GLY A N 1
ATOM 693 C CA . GLY A 1 86 ? 9.209 10.544 -19.210 1.00 87.44 86 GLY A CA 1
ATOM 694 C C . GLY A 1 86 ? 9.311 9.332 -18.274 1.00 87.44 86 GLY A C 1
ATOM 695 O O . GLY A 1 86 ? 9.377 9.518 -17.062 1.00 87.44 86 GLY A O 1
ATOM 696 N N . LEU A 1 87 ? 9.395 8.109 -18.808 1.00 88.50 87 LEU A N 1
ATOM 697 C CA . LEU A 1 87 ? 9.596 6.876 -18.044 1.00 88.50 87 LEU A CA 1
ATOM 698 C C . LEU A 1 87 ? 11.057 6.427 -18.098 1.00 88.50 87 LEU A C 1
ATOM 700 O O . LEU A 1 87 ? 11.723 6.547 -19.126 1.00 88.50 87 LEU A O 1
ATOM 704 N N . ILE A 1 88 ? 11.565 5.894 -16.987 1.00 91.00 88 ILE A N 1
ATOM 705 C CA . ILE A 1 88 ? 12.922 5.344 -16.910 1.00 91.00 88 ILE A CA 1
ATOM 706 C C . ILE A 1 88 ? 12.870 3.851 -17.228 1.00 91.00 88 ILE A C 1
ATOM 708 O O . ILE A 1 88 ? 12.220 3.084 -16.524 1.00 91.00 88 ILE A O 1
ATOM 712 N N . TYR A 1 89 ? 13.616 3.443 -18.251 1.00 91.25 89 TYR A N 1
ATOM 713 C CA . TYR A 1 89 ? 13.816 2.045 -18.614 1.00 91.25 89 TYR A CA 1
ATOM 714 C C . TYR A 1 89 ? 15.220 1.599 -18.218 1.00 91.25 89 TYR A C 1
ATOM 716 O O . TYR A 1 89 ? 16.189 2.336 -18.417 1.00 91.25 89 TYR A O 1
ATOM 724 N N . VAL A 1 90 ? 15.323 0.386 -17.679 1.00 93.62 90 VAL A N 1
ATOM 725 C CA . VAL A 1 90 ? 16.589 -0.248 -17.295 1.00 93.62 90 VAL A CA 1
ATOM 726 C C . VAL A 1 90 ? 16.985 -1.256 -18.370 1.00 93.62 90 VAL A C 1
ATOM 728 O O . VAL A 1 90 ? 16.153 -2.028 -18.836 1.00 93.62 90 VAL A O 1
ATOM 731 N N . TYR A 1 91 ? 18.256 -1.262 -18.753 1.00 94.62 91 TYR A N 1
ATOM 732 C CA . TYR A 1 91 ? 18.840 -2.104 -19.794 1.00 94.62 91 TYR A CA 1
ATOM 733 C C . TYR A 1 91 ? 20.005 -2.907 -19.216 1.00 94.62 91 TYR A C 1
ATOM 735 O O . TYR A 1 91 ? 20.674 -2.449 -18.287 1.00 94.62 91 TYR A O 1
ATOM 743 N N . ASN A 1 92 ? 20.263 -4.093 -19.775 1.00 9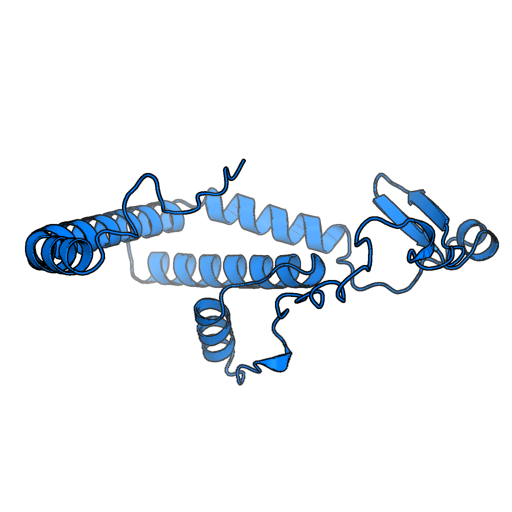3.31 92 ASN A N 1
ATOM 744 C CA . ASN A 1 92 ? 21.365 -4.946 -19.320 1.00 93.31 92 ASN A CA 1
ATOM 745 C C . ASN A 1 92 ? 22.742 -4.302 -19.553 1.00 93.31 92 ASN A C 1
ATOM 747 O O . ASN A 1 92 ? 23.612 -4.422 -18.701 1.00 93.31 92 ASN A O 1
ATOM 751 N N . ASP A 1 93 ? 22.915 -3.599 -20.673 1.00 94.12 93 ASP A N 1
ATOM 752 C CA . ASP A 1 93 ? 24.144 -2.903 -21.048 1.00 94.12 93 ASP A CA 1
ATOM 753 C C . ASP A 1 93 ? 23.843 -1.705 -21.978 1.00 94.12 93 ASP A C 1
ATOM 755 O O . ASP A 1 93 ? 22.690 -1.428 -22.335 1.00 94.12 93 ASP A O 1
ATOM 759 N N . ALA A 1 94 ? 24.889 -0.976 -22.382 1.00 91.38 94 ALA A N 1
ATOM 760 C CA . ALA A 1 94 ? 24.764 0.173 -23.280 1.00 91.38 94 ALA A CA 1
ATOM 761 C C . ALA A 1 94 ? 24.285 -0.210 -24.695 1.00 91.38 94 ALA A C 1
ATOM 763 O O . ALA A 1 94 ? 23.520 0.540 -25.301 1.00 91.38 94 ALA A O 1
ATOM 764 N N . ALA A 1 95 ? 24.669 -1.384 -25.204 1.00 92.75 95 ALA A N 1
ATOM 765 C CA . ALA A 1 95 ? 24.298 -1.833 -26.545 1.00 92.75 95 ALA A CA 1
ATOM 766 C C . ALA A 1 95 ? 22.804 -2.199 -26.638 1.00 92.75 95 ALA A C 1
ATOM 768 O O . ALA A 1 95 ? 22.145 -1.905 -27.637 1.00 92.75 95 ALA A O 1
ATOM 769 N N . ALA A 1 96 ? 22.247 -2.806 -25.590 1.00 92.06 96 ALA A N 1
ATOM 770 C CA . ALA A 1 96 ? 20.822 -3.070 -25.434 1.00 92.06 96 ALA A CA 1
ATOM 771 C C . ALA A 1 96 ? 20.026 -1.765 -25.303 1.00 92.06 96 ALA A C 1
ATOM 773 O O . ALA A 1 96 ? 18.932 -1.652 -25.861 1.00 92.06 96 ALA A O 1
ATOM 774 N N . ALA A 1 97 ? 20.596 -0.759 -24.633 1.00 90.69 97 ALA A N 1
ATOM 775 C CA . ALA A 1 97 ? 20.004 0.571 -24.540 1.00 90.69 97 ALA A CA 1
ATOM 776 C C . ALA A 1 97 ? 19.930 1.276 -25.907 1.00 90.69 97 ALA A C 1
ATOM 778 O O . ALA A 1 97 ? 18.914 1.901 -26.224 1.00 90.69 97 ALA A O 1
ATOM 779 N N . ASP A 1 98 ? 20.958 1.136 -26.747 1.00 91.25 98 ASP A N 1
ATOM 780 C CA . ASP A 1 98 ? 20.962 1.669 -28.118 1.00 91.25 98 ASP A CA 1
ATOM 781 C C . ASP A 1 98 ? 19.944 0.965 -29.022 1.00 91.25 98 ASP A C 1
ATOM 783 O O . ASP A 1 98 ? 19.287 1.613 -29.831 1.00 91.25 98 ASP A O 1
ATOM 787 N N . LYS A 1 99 ? 19.740 -0.344 -28.830 1.00 91.81 99 LYS A N 1
ATOM 788 C CA . LYS A 1 99 ? 18.728 -1.142 -29.548 1.00 91.81 99 LYS A CA 1
ATOM 789 C C . LYS A 1 99 ? 17.310 -1.025 -28.976 1.00 91.81 99 LYS A C 1
ATOM 791 O O . LYS A 1 99 ? 16.399 -1.651 -29.509 1.00 91.81 99 LYS A O 1
ATOM 796 N N . HIS A 1 100 ? 17.126 -0.265 -27.896 1.00 87.12 100 HIS A N 1
ATOM 797 C CA . HIS A 1 100 ? 15.851 -0.106 -27.186 1.00 87.12 100 HIS A CA 1
ATOM 798 C C . HIS A 1 100 ? 15.227 -1.446 -26.770 1.00 87.12 100 HIS A C 1
ATOM 800 O O . HIS A 1 100 ? 14.023 -1.656 -26.896 1.00 87.12 100 HIS A O 1
ATOM 806 N N . HIS A 1 101 ? 16.063 -2.350 -26.256 1.00 91.25 101 HIS A N 1
ATOM 807 C CA . HIS A 1 101 ? 15.636 -3.634 -25.713 1.00 91.25 101 HIS A CA 1
ATOM 808 C C . HIS A 1 101 ? 15.710 -3.597 -24.177 1.00 91.25 101 HIS A C 1
ATOM 810 O O . HIS A 1 101 ? 16.749 -3.961 -23.613 1.00 91.25 101 HIS A O 1
ATOM 816 N N . PRO A 1 102 ? 14.674 -3.066 -23.494 1.00 90.38 102 PRO A N 1
ATOM 817 C CA . PRO A 1 102 ? 14.676 -2.942 -22.043 1.00 90.38 102 PRO A CA 1
ATOM 818 C C . PRO A 1 102 ? 14.739 -4.316 -21.384 1.00 90.38 102 PRO A C 1
ATOM 820 O O . PRO A 1 102 ? 14.314 -5.326 -21.944 1.00 90.38 102 PRO A O 1
ATOM 823 N N . LYS A 1 103 ? 15.277 -4.341 -20.171 1.00 89.12 103 LYS A N 1
ATOM 824 C CA . LYS A 1 103 ? 15.287 -5.531 -19.338 1.00 89.12 103 LYS A CA 1
ATOM 825 C C . LYS A 1 103 ? 13.856 -5.898 -18.955 1.00 89.12 103 LYS A C 1
ATOM 827 O O . LYS A 1 103 ? 13.094 -5.032 -18.531 1.00 89.12 103 LYS A O 1
ATOM 832 N N . ASP A 1 104 ? 13.544 -7.184 -19.052 1.00 87.31 104 ASP A N 1
ATOM 833 C CA . ASP A 1 104 ? 12.278 -7.727 -18.576 1.00 87.31 104 ASP A CA 1
ATOM 834 C C . ASP A 1 104 ? 12.237 -7.653 -17.042 1.00 87.31 104 ASP A C 1
ATOM 836 O O . ASP A 1 104 ? 12.958 -8.365 -16.335 1.00 87.31 104 ASP A O 1
ATOM 840 N N . LEU A 1 105 ? 11.473 -6.690 -16.536 1.00 85.12 105 LEU A N 1
ATOM 841 C CA . LEU A 1 105 ? 11.247 -6.443 -15.120 1.00 85.12 105 LEU A CA 1
ATOM 842 C C . LEU A 1 105 ? 9.736 -6.402 -14.893 1.00 85.12 105 LEU A C 1
ATOM 844 O O . LEU A 1 105 ? 9.014 -5.901 -15.754 1.00 85.12 105 LEU A O 1
ATOM 848 N N . PRO A 1 106 ? 9.245 -6.863 -13.730 1.00 82.31 106 PRO A N 1
ATOM 849 C CA . PRO A 1 106 ? 7.832 -6.774 -13.403 1.00 82.31 106 PRO A CA 1
ATOM 850 C C . PRO A 1 106 ? 7.462 -5.301 -13.191 1.00 82.31 106 PRO A C 1
ATOM 852 O O . PRO A 1 106 ? 7.592 -4.762 -12.092 1.00 82.31 106 PRO A O 1
ATOM 855 N N . CYS A 1 107 ? 7.029 -4.632 -14.254 1.00 81.81 107 CYS A N 1
ATOM 856 C CA . CYS A 1 107 ? 6.480 -3.287 -14.221 1.00 81.81 107 CYS A CA 1
ATOM 857 C C . CYS A 1 107 ? 5.119 -3.266 -14.932 1.00 81.81 107 CYS A C 1
ATOM 859 O O . CYS A 1 107 ? 4.892 -4.043 -15.860 1.00 81.81 107 CYS A O 1
ATOM 861 N N . PRO A 1 108 ? 4.184 -2.418 -14.480 1.00 84.88 108 PRO A N 1
ATOM 862 C CA . PRO A 1 108 ? 2.939 -2.220 -15.198 1.00 84.88 108 PRO A CA 1
ATOM 863 C C . PRO A 1 108 ? 3.209 -1.394 -16.456 1.00 84.88 108 PRO A C 1
ATOM 865 O O . PRO A 1 108 ? 4.053 -0.494 -16.446 1.00 84.88 108 PRO A O 1
ATOM 868 N N . ASP A 1 109 ? 2.463 -1.669 -17.519 1.00 87.69 109 ASP A N 1
ATOM 869 C CA . ASP A 1 109 ? 2.427 -0.799 -18.684 1.00 87.69 109 ASP A CA 1
ATOM 870 C C . ASP A 1 109 ? 1.793 0.557 -18.337 1.00 87.69 109 ASP A C 1
ATOM 872 O O . ASP A 1 109 ? 1.030 0.705 -17.373 1.00 87.69 109 ASP A O 1
ATOM 876 N N . TYR A 1 110 ? 2.162 1.571 -19.120 1.00 88.19 110 TYR A N 1
ATOM 877 C CA . TYR A 1 110 ? 1.723 2.944 -18.900 1.00 88.19 110 TYR A CA 1
ATOM 878 C C . TYR A 1 110 ? 0.198 3.073 -18.970 1.00 88.19 110 TYR A C 1
ATOM 880 O O . TYR A 1 110 ? -0.403 3.674 -18.079 1.00 88.19 110 TYR A O 1
ATOM 888 N N . ASP A 1 111 ? -0.426 2.463 -19.977 1.00 92.31 111 ASP A N 1
ATOM 889 C CA . ASP A 1 111 ? -1.866 2.571 -20.211 1.00 92.31 111 ASP A CA 1
ATOM 890 C C . ASP A 1 111 ? -2.666 1.945 -19.061 1.00 92.31 111 ASP A C 1
ATOM 892 O O . ASP A 1 111 ? -3.550 2.590 -18.499 1.00 92.31 111 ASP A O 1
ATOM 896 N N . THR A 1 112 ? -2.274 0.755 -18.596 1.00 93.62 112 THR A N 1
ATOM 897 C CA . THR A 1 112 ? -2.876 0.099 -17.427 1.00 93.62 112 THR A CA 1
ATOM 898 C C . THR A 1 112 ? -2.744 0.948 -16.167 1.00 93.62 112 THR A C 1
ATOM 900 O O . THR A 1 112 ? -3.671 0.996 -15.358 1.00 93.62 112 THR A O 1
ATOM 903 N N . PHE A 1 113 ? -1.611 1.633 -15.969 1.00 93.88 113 PHE A N 1
ATOM 904 C CA . PHE A 1 113 ? -1.460 2.549 -14.836 1.00 93.88 113 PHE A CA 1
ATOM 905 C C . PHE A 1 113 ? -2.440 3.721 -14.908 1.00 93.88 113 PHE A C 1
ATOM 907 O O . PHE A 1 113 ? -3.071 4.056 -13.901 1.00 93.88 113 PHE A O 1
ATOM 914 N N . ILE A 1 114 ? -2.591 4.327 -16.086 1.00 95.62 114 ILE A N 1
ATOM 915 C CA . ILE A 1 114 ? -3.533 5.426 -16.298 1.00 95.62 114 ILE A CA 1
ATOM 916 C C . ILE A 1 114 ? -4.978 4.951 -16.106 1.00 95.62 114 ILE A C 1
ATOM 918 O O . ILE A 1 114 ? -5.754 5.630 -15.432 1.00 95.62 114 ILE A O 1
ATOM 922 N N . ASP A 1 115 ? -5.334 3.772 -16.608 1.00 97.19 115 ASP A N 1
ATOM 923 C CA . ASP A 1 115 ? -6.670 3.192 -16.456 1.00 97.19 115 ASP A CA 1
ATOM 924 C C . ASP A 1 115 ? -7.016 2.882 -14.995 1.00 97.19 115 ASP A C 1
ATOM 926 O O . ASP A 1 115 ? -8.097 3.249 -14.517 1.00 97.19 115 ASP A O 1
ATOM 930 N N . ASP A 1 116 ? -6.093 2.267 -14.250 1.00 97.81 116 ASP A N 1
ATOM 931 C CA . ASP A 1 116 ? -6.268 2.008 -12.819 1.00 97.81 116 ASP A CA 1
ATOM 932 C C . ASP A 1 116 ? -6.401 3.323 -12.031 1.00 97.81 116 ASP A C 1
ATOM 934 O O . ASP A 1 116 ? -7.257 3.443 -11.148 1.00 97.81 116 ASP A O 1
ATOM 938 N N 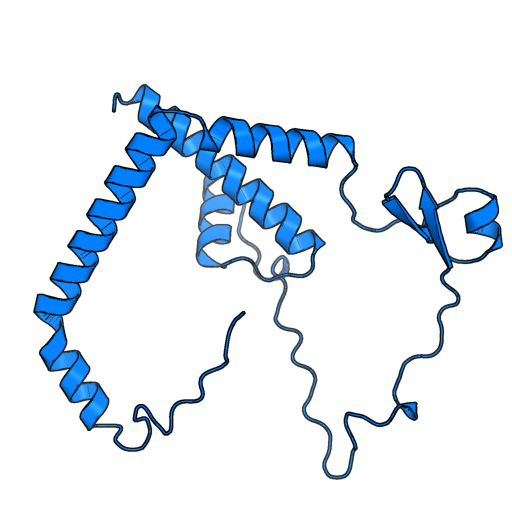. MET A 1 117 ? -5.610 4.344 -12.375 1.00 96.94 117 MET A N 1
ATOM 939 C CA . MET A 1 117 ? -5.694 5.668 -11.756 1.00 96.94 117 MET A CA 1
ATOM 940 C C . MET A 1 117 ? -7.034 6.355 -12.053 1.00 96.94 117 MET A C 1
ATOM 942 O O . MET A 1 117 ? -7.680 6.869 -11.135 1.00 96.94 117 MET A O 1
ATOM 946 N N . ASN A 1 118 ? -7.492 6.326 -13.304 1.00 97.94 118 ASN A N 1
ATOM 947 C CA . ASN A 1 118 ? -8.779 6.886 -13.715 1.00 97.94 118 ASN A CA 1
ATOM 948 C C . ASN A 1 118 ? -9.944 6.198 -12.998 1.00 97.94 118 ASN A C 1
ATOM 950 O O . ASN A 1 118 ? -10.863 6.871 -12.520 1.00 97.94 118 ASN A O 1
ATOM 954 N N . PHE A 1 119 ? -9.883 4.871 -12.855 1.00 98.00 119 PHE A N 1
ATOM 955 C CA . PHE A 1 119 ? -10.855 4.116 -12.072 1.00 98.00 119 PHE A CA 1
ATOM 956 C C . PHE A 1 119 ? -10.906 4.597 -10.613 1.00 98.00 119 PHE A C 1
ATOM 958 O O . PHE A 1 119 ? -11.993 4.859 -10.090 1.00 98.00 119 PHE A O 1
ATOM 965 N N . LEU A 1 120 ? -9.751 4.761 -9.958 1.00 97.69 120 LEU A N 1
ATOM 966 C CA . LEU A 1 120 ? -9.688 5.239 -8.573 1.00 97.69 120 LEU A CA 1
ATOM 967 C C . LEU A 1 120 ? -10.254 6.658 -8.428 1.00 97.69 120 LEU A C 1
ATOM 969 O O . LEU A 1 120 ? -11.023 6.915 -7.501 1.00 97.69 120 LEU A O 1
ATOM 973 N N . ILE A 1 121 ? -9.929 7.569 -9.349 1.00 97.88 121 ILE A N 1
ATOM 974 C CA . ILE A 1 121 ? -10.456 8.943 -9.351 1.00 97.88 121 ILE A CA 1
ATOM 975 C C . ILE A 1 121 ? -11.984 8.936 -9.487 1.00 97.88 121 ILE A C 1
ATOM 977 O O . ILE A 1 121 ? -12.679 9.608 -8.717 1.00 97.88 121 ILE A O 1
ATOM 981 N N . ALA A 1 122 ? -12.521 8.143 -10.417 1.00 97.38 122 ALA A N 1
ATOM 982 C CA . ALA A 1 122 ? -13.961 8.005 -10.609 1.00 97.38 122 ALA A CA 1
ATOM 983 C C . ALA A 1 122 ? -14.652 7.434 -9.358 1.00 97.38 122 ALA A C 1
ATOM 985 O O . ALA A 1 122 ? -15.675 7.965 -8.914 1.00 97.38 122 ALA A O 1
ATOM 986 N N . LEU A 1 123 ? -14.062 6.405 -8.739 1.00 97.12 123 LEU A N 1
ATOM 987 C CA . LEU A 1 123 ? -14.577 5.794 -7.514 1.00 97.12 123 LEU A CA 1
ATOM 988 C C . LEU A 1 123 ? -14.602 6.786 -6.345 1.00 97.12 123 LEU A C 1
ATOM 990 O O . LEU A 1 123 ? -15.588 6.847 -5.609 1.00 97.12 123 LEU A O 1
ATOM 994 N N . ILE A 1 124 ? -13.545 7.590 -6.184 1.00 95.94 124 ILE A N 1
ATOM 995 C CA . ILE A 1 124 ? -13.474 8.629 -5.148 1.00 95.94 124 ILE A CA 1
ATOM 996 C C . ILE A 1 124 ? -14.564 9.674 -5.369 1.00 95.94 124 ILE A C 1
ATOM 998 O O . ILE A 1 124 ? -15.127 10.163 -4.393 1.00 95.94 124 ILE A O 1
ATOM 1002 N N . ALA A 1 125 ? -14.885 10.025 -6.618 1.00 95.06 125 ALA A N 1
ATOM 1003 C CA . ALA A 1 125 ? -15.914 11.009 -6.940 1.00 95.06 125 ALA A CA 1
ATOM 1004 C C . ALA A 1 125 ? -17.352 10.486 -6.742 1.00 95.06 125 ALA A C 1
ATOM 1006 O O . ALA A 1 125 ? -18.260 11.293 -6.513 1.00 95.06 125 ALA A O 1
ATOM 1007 N N . GLN A 1 126 ? -17.555 9.166 -6.754 1.00 94.06 126 GLN A N 1
ATOM 1008 C CA . GLN A 1 126 ? -18.861 8.511 -6.714 1.00 94.06 126 GLN A CA 1
ATOM 1009 C C . GLN A 1 126 ? -19.642 8.765 -5.406 1.00 94.06 126 GLN A C 1
ATOM 1011 O O . GLN A 1 126 ? -19.204 8.436 -4.302 1.00 94.06 126 GLN A O 1
ATOM 1016 N N . GLY A 1 127 ? -20.854 9.319 -5.529 1.00 94.31 127 GLY A N 1
ATOM 1017 C CA . GLY A 1 127 ? -21.719 9.693 -4.398 1.00 94.31 127 GLY A CA 1
ATOM 1018 C C . GLY A 1 127 ? -22.116 8.536 -3.461 1.00 94.31 127 GLY A C 1
ATOM 1019 O O . GLY A 1 127 ? -21.951 8.677 -2.241 1.00 94.31 127 GLY A O 1
ATOM 1020 N N . PRO A 1 128 ? -22.602 7.394 -3.989 1.00 93.50 128 PRO A N 1
ATOM 1021 C CA . PRO A 1 128 ? -22.875 6.192 -3.198 1.00 93.50 128 PRO A CA 1
ATOM 1022 C C . PRO A 1 128 ? -21.687 5.745 -2.339 1.00 93.50 128 PRO A C 1
ATOM 1024 O O . PRO A 1 128 ? -21.825 5.627 -1.118 1.00 93.50 128 PRO A O 1
ATOM 1027 N N . THR A 1 129 ? -20.501 5.629 -2.943 1.00 95.00 129 THR A N 1
ATOM 1028 C CA . THR A 1 129 ? -19.263 5.207 -2.273 1.00 95.00 129 THR A CA 1
ATOM 1029 C C . THR A 1 129 ? -18.859 6.170 -1.158 1.00 95.00 129 THR A C 1
ATOM 1031 O O . THR A 1 129 ? -18.556 5.731 -0.046 1.00 95.00 129 THR A O 1
ATOM 1034 N N . LYS A 1 130 ? -18.924 7.490 -1.393 1.00 95.00 130 LYS A N 1
ATOM 1035 C CA . LYS A 1 130 ? -18.682 8.509 -0.352 1.00 95.00 130 LYS A CA 1
ATOM 1036 C C . LYS A 1 130 ? -19.651 8.373 0.819 1.00 95.00 130 LYS A C 1
ATOM 1038 O O . LYS A 1 130 ? -19.250 8.393 1.980 1.00 95.00 130 LYS A O 1
ATOM 1043 N N . THR A 1 131 ? -20.940 8.221 0.525 1.00 94.50 131 THR A N 1
ATOM 1044 C CA . THR A 1 131 ? -21.975 8.116 1.561 1.00 94.50 131 THR A CA 1
ATOM 1045 C C . THR A 1 131 ? -2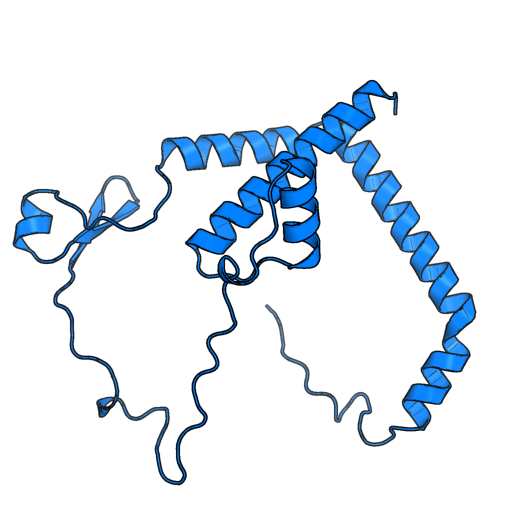1.797 6.846 2.387 1.00 94.50 131 THR A C 1
ATOM 1047 O O . THR A 1 131 ? -21.920 6.878 3.614 1.00 94.50 131 THR A O 1
ATOM 1050 N N . TYR A 1 132 ? -21.495 5.732 1.722 1.00 93.81 132 TYR A N 1
ATOM 1051 C CA . TYR A 1 132 ? -21.259 4.450 2.366 1.00 93.81 132 TYR A CA 1
ATOM 1052 C C . TYR A 1 132 ? -20.024 4.487 3.274 1.00 93.81 132 TYR A C 1
ATOM 1054 O O . TYR A 1 132 ? -20.128 4.177 4.464 1.00 93.81 132 TYR A O 1
ATOM 1062 N N . THR A 1 133 ? -18.877 4.927 2.749 1.00 94.62 133 THR A N 1
ATOM 1063 C CA . THR A 1 133 ? -17.624 4.991 3.515 1.00 94.62 133 THR A CA 1
ATOM 1064 C C . THR A 1 133 ? -17.734 5.952 4.696 1.00 94.62 133 THR A C 1
ATOM 1066 O O . THR A 1 133 ? -17.342 5.586 5.801 1.00 94.62 133 THR A O 1
ATOM 1069 N N . HIS A 1 134 ? -18.377 7.115 4.534 1.00 95.25 134 HIS A N 1
ATOM 1070 C CA . HIS A 1 134 ? -18.627 8.053 5.637 1.00 95.25 134 HIS A CA 1
ATOM 1071 C C . HIS A 1 134 ? -19.439 7.429 6.777 1.00 95.25 134 HIS A C 1
ATOM 1073 O O . HIS A 1 134 ? -19.071 7.533 7.948 1.00 95.25 134 HIS A O 1
ATOM 1079 N N . ARG A 1 135 ? -20.536 6.731 6.452 1.00 94.31 135 ARG A N 1
ATOM 1080 C CA . ARG A 1 135 ? -21.350 6.022 7.456 1.00 94.31 135 ARG A CA 1
ATOM 1081 C C . ARG A 1 135 ? -20.549 4.921 8.147 1.00 94.31 135 ARG A C 1
ATOM 1083 O O . ARG A 1 135 ? -20.644 4.774 9.364 1.00 94.31 135 ARG A O 1
ATOM 1090 N N . ARG A 1 136 ? -19.744 4.171 7.388 1.00 95.12 136 ARG A N 1
ATOM 1091 C CA . ARG A 1 136 ? -18.901 3.096 7.923 1.00 95.12 136 ARG A CA 1
ATOM 1092 C C . ARG A 1 136 ? -17.828 3.633 8.870 1.00 95.12 136 ARG A C 1
ATOM 1094 O O . ARG A 1 136 ? -17.647 3.059 9.939 1.00 95.12 136 ARG A O 1
ATOM 1101 N N . LEU A 1 137 ? -17.173 4.738 8.515 1.00 97.25 137 LEU A N 1
ATOM 1102 C CA . LEU A 1 137 ? -16.183 5.407 9.361 1.00 97.25 137 LEU A CA 1
ATOM 1103 C C . LEU A 1 137 ? -16.813 5.938 10.651 1.00 97.25 137 LEU A C 1
ATOM 1105 O O . LEU A 1 137 ? -16.277 5.690 11.727 1.00 97.25 137 LEU A O 1
ATOM 1109 N N . LYS A 1 138 ? -17.991 6.576 10.573 1.00 97.81 138 LYS A N 1
ATOM 1110 C CA . LYS A 1 138 ? -18.741 6.993 11.771 1.00 97.81 138 LYS A CA 1
ATOM 1111 C C . LYS A 1 138 ? -19.061 5.818 12.690 1.00 97.81 138 LYS A C 1
ATOM 1113 O O . LYS A 1 138 ? -18.850 5.915 13.891 1.00 97.81 138 LYS A O 1
ATOM 1118 N N . PHE A 1 139 ? -19.527 4.705 12.127 1.00 97.56 139 PHE A N 1
ATOM 1119 C CA . PHE A 1 139 ? -19.801 3.501 12.905 1.00 97.56 139 PHE A CA 1
ATOM 1120 C C . PHE A 1 139 ? -18.540 2.952 13.589 1.00 97.56 139 PHE A C 1
ATOM 1122 O O . PHE A 1 139 ? -18.592 2.596 14.762 1.00 97.56 139 PHE A O 1
ATOM 1129 N N . LEU A 1 140 ? -17.410 2.887 12.875 1.00 98.00 140 LEU A N 1
ATOM 1130 C CA . LEU A 1 140 ? -16.142 2.419 13.443 1.00 98.00 140 LEU A CA 1
ATOM 1131 C C . LEU A 1 140 ? -15.664 3.325 14.583 1.00 98.00 140 LEU A C 1
ATOM 1133 O O . LEU A 1 140 ? -15.247 2.807 15.614 1.00 98.00 140 LEU A O 1
ATOM 1137 N N . MET A 1 141 ? -15.802 4.644 14.430 1.00 98.12 141 MET A N 1
ATOM 1138 C CA . MET A 1 141 ? -15.505 5.606 15.492 1.00 98.12 141 MET A CA 1
ATOM 1139 C C . MET A 1 141 ? -16.403 5.385 16.714 1.00 98.12 141 MET A C 1
ATOM 1141 O O . MET A 1 141 ? -15.909 5.243 17.823 1.00 98.12 141 MET A O 1
ATOM 1145 N N . SER A 1 142 ? -17.722 5.264 16.529 1.00 98.19 142 SER A N 1
ATOM 1146 C CA . SER A 1 142 ? -18.636 4.983 17.644 1.00 98.19 142 SER A CA 1
ATOM 1147 C C . SER A 1 142 ? -18.322 3.656 18.339 1.00 98.19 142 SER A C 1
ATOM 1149 O O . SER A 1 142 ? -18.389 3.584 19.562 1.00 98.19 142 SER A O 1
ATOM 1151 N N . LYS A 1 143 ? -17.949 2.615 17.582 1.00 98.06 143 LYS A N 1
ATOM 1152 C CA . LYS A 1 143 ? -17.513 1.332 18.149 1.00 98.06 143 LYS A CA 1
ATOM 1153 C C . LYS A 1 143 ? -16.251 1.500 19.002 1.00 98.06 143 LYS A C 1
ATOM 1155 O O . LYS A 1 143 ? -16.177 0.904 20.071 1.00 98.06 143 LYS A O 1
ATOM 1160 N N . PHE A 1 144 ? -15.284 2.289 18.535 1.00 97.88 144 PHE A N 1
ATOM 1161 C CA . PHE A 1 144 ? -14.060 2.578 19.280 1.00 97.88 144 PHE A CA 1
ATOM 1162 C C . PHE A 1 144 ? -14.349 3.360 20.568 1.00 97.88 144 PHE A C 1
ATOM 1164 O O . PHE A 1 144 ? -13.908 2.941 21.628 1.00 97.88 144 PHE A O 1
ATOM 1171 N N . ASN A 1 145 ? -15.199 4.387 20.516 1.00 97.88 145 ASN A N 1
ATOM 1172 C CA . ASN A 1 145 ? -15.582 5.143 21.712 1.00 97.88 145 ASN A CA 1
ATOM 1173 C C . ASN A 1 145 ? -16.226 4.246 22.782 1.00 97.88 145 ASN A C 1
ATOM 1175 O O . ASN A 1 145 ? -15.958 4.396 23.968 1.00 97.88 145 ASN A O 1
ATOM 1179 N N . VAL A 1 146 ? -17.074 3.294 22.373 1.00 98.19 146 VAL A N 1
ATOM 1180 C CA . VAL A 1 146 ? -17.661 2.319 23.306 1.00 98.19 146 VAL A CA 1
ATOM 1181 C C . VAL A 1 146 ? -16.589 1.395 23.884 1.00 98.19 146 VAL A C 1
ATOM 1183 O O . VAL A 1 146 ? -16.637 1.090 25.071 1.00 98.19 146 VAL A O 1
ATOM 1186 N N . HIS A 1 147 ? -15.622 0.959 23.071 1.00 97.81 147 HIS A N 1
ATOM 1187 C CA . HIS A 1 147 ? -14.482 0.175 23.553 1.00 97.81 147 HIS A CA 1
ATOM 1188 C C . HIS A 1 147 ? -13.693 0.938 24.622 1.00 97.81 147 HIS A C 1
ATOM 1190 O O . HIS A 1 147 ? -13.433 0.367 25.675 1.00 97.81 147 HIS A O 1
ATOM 1196 N N . GLU A 1 148 ? -13.376 2.214 24.396 1.00 97.19 148 GLU A N 1
ATOM 1197 C CA . GLU A 1 148 ? -12.689 3.046 25.393 1.00 97.19 148 GLU A CA 1
ATOM 1198 C C . GLU A 1 148 ? -13.508 3.159 26.684 1.00 97.19 148 GLU A C 1
ATOM 1200 O O . GLU A 1 148 ? -13.009 2.830 27.754 1.00 97.19 148 G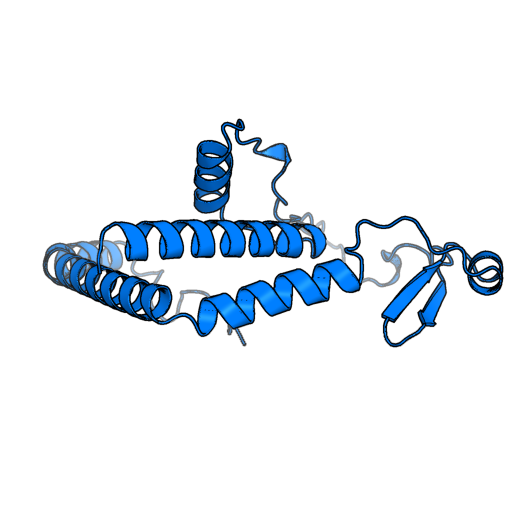LU A O 1
ATOM 1205 N N . MET A 1 149 ? -14.798 3.510 26.592 1.00 97.06 149 MET A N 1
ATOM 1206 C CA . MET A 1 149 ? -15.669 3.651 27.770 1.00 97.06 149 MET A CA 1
ATOM 1207 C C . MET A 1 149 ? -15.758 2.382 28.628 1.00 97.06 149 MET A C 1
ATOM 1209 O O . MET A 1 149 ? -15.976 2.474 29.836 1.00 97.06 149 MET A O 1
ATOM 1213 N N . LEU A 1 150 ? -15.649 1.202 28.012 1.00 97.88 150 LEU A N 1
ATOM 1214 C CA . LEU A 1 150 ? -15.747 -0.077 28.712 1.00 97.88 150 LEU A CA 1
ATOM 1215 C C . LEU A 1 150 ? -14.400 -0.563 29.257 1.00 97.88 150 LEU A C 1
ATOM 1217 O O . LEU A 1 150 ? -14.385 -1.187 30.315 1.00 97.88 150 LEU A O 1
ATOM 1221 N N . ASN A 1 151 ? -13.291 -0.282 28.565 1.00 97.62 151 ASN A N 1
ATOM 1222 C CA . ASN A 1 151 ? -12.001 -0.923 28.839 1.00 97.62 151 ASN A CA 1
ATOM 1223 C C . ASN A 1 151 ? -10.914 0.032 29.360 1.00 97.62 151 ASN A C 1
ATOM 1225 O O . ASN A 1 151 ? -9.867 -0.444 29.791 1.00 97.62 151 ASN A O 1
ATOM 1229 N N . GLU A 1 152 ? -11.144 1.351 29.402 1.00 96.62 152 GLU A N 1
ATOM 1230 C CA . GLU A 1 152 ? -10.136 2.350 29.811 1.00 96.62 152 GLU A CA 1
ATOM 1231 C C . GLU A 1 152 ? -9.472 2.011 31.157 1.00 96.62 152 GLU A C 1
ATOM 1233 O O . GLU A 1 152 ? -8.248 2.045 31.295 1.00 96.62 152 GLU A O 1
ATOM 1238 N N . MET A 1 153 ? -10.264 1.633 32.167 1.00 95.94 153 MET A N 1
ATOM 1239 C CA . MET A 1 153 ? -9.724 1.293 33.488 1.00 95.94 153 MET A CA 1
ATOM 1240 C C . MET A 1 153 ? -8.882 0.012 33.484 1.00 95.94 153 MET A C 1
ATOM 1242 O O . MET A 1 153 ? -7.971 -0.113 34.305 1.00 95.94 153 MET A O 1
ATOM 1246 N N . GLU A 1 154 ? -9.199 -0.951 32.620 1.00 96.12 154 GLU A N 1
ATOM 1247 C CA . GLU A 1 154 ? -8.449 -2.203 32.488 1.00 96.12 154 GLU A CA 1
ATOM 1248 C C . GLU A 1 154 ? -7.141 -1.961 31.735 1.00 96.12 154 GLU A C 1
ATOM 1250 O O . GLU A 1 154 ? -6.077 -2.295 32.259 1.00 96.12 154 GLU A O 1
ATOM 1255 N N . GLU A 1 155 ? -7.192 -1.243 30.612 1.00 94.75 155 GLU A N 1
ATOM 1256 C CA . GLU A 1 155 ? -6.004 -0.822 29.861 1.00 94.75 155 GLU A CA 1
ATOM 1257 C C . GLU A 1 155 ? -5.053 0.015 30.744 1.00 94.75 155 GLU A C 1
ATOM 1259 O O . GLU A 1 155 ? -3.839 -0.209 30.758 1.00 94.75 155 GLU A O 1
ATOM 1264 N N . MET A 1 156 ? -5.583 0.912 31.591 1.00 92.62 156 MET A N 1
ATOM 1265 C CA . MET A 1 156 ? -4.761 1.678 32.538 1.00 92.62 156 MET A CA 1
ATOM 1266 C C . MET A 1 156 ? -4.085 0.790 33.597 1.00 92.62 156 MET A C 1
ATOM 1268 O O . MET A 1 156 ? -2.967 1.087 34.033 1.00 92.62 156 MET A O 1
ATOM 1272 N N . LYS A 1 157 ? -4.733 -0.293 34.047 1.00 94.25 157 LYS A N 1
ATOM 1273 C CA . LYS A 1 157 ? -4.115 -1.247 34.986 1.00 94.25 157 LYS A CA 1
ATOM 1274 C C . LYS A 1 157 ? -2.978 -2.011 34.316 1.00 94.25 157 LYS A C 1
ATOM 1276 O O . LYS A 1 157 ? -1.923 -2.149 34.931 1.00 94.25 157 LYS A O 1
ATOM 1281 N N . GLU A 1 158 ? -3.160 -2.450 33.073 1.00 93.19 158 GLU A N 1
ATOM 1282 C CA . GLU A 1 158 ? -2.118 -3.144 32.308 1.00 93.19 158 GLU A CA 1
ATOM 1283 C C . GLU A 1 158 ? -0.874 -2.271 32.111 1.00 93.19 158 GLU A C 1
ATOM 1285 O O . GLU A 1 158 ? 0.248 -2.728 32.339 1.00 93.19 158 GLU A O 1
ATOM 1290 N N . LEU A 1 159 ? -1.059 -0.982 31.804 1.00 90.00 159 LEU A N 1
ATOM 1291 C CA . LEU A 1 159 ? 0.047 -0.025 31.705 1.00 90.00 159 LEU A CA 1
ATOM 1292 C C . LEU A 1 159 ? 0.825 0.106 33.024 1.00 90.00 159 LEU A C 1
ATOM 1294 O O . LEU A 1 159 ? 2.055 0.140 33.017 1.00 90.00 159 LEU A O 1
ATOM 1298 N N . LYS A 1 160 ? 0.132 0.123 34.172 1.00 91.00 160 LYS A N 1
ATOM 1299 C CA . LYS A 1 160 ? 0.773 0.221 35.499 1.00 91.00 160 LYS A CA 1
ATOM 1300 C C . LYS A 1 160 ? 1.600 -1.010 35.872 1.00 91.00 160 LYS A C 1
ATOM 1302 O O . LYS A 1 160 ? 2.542 -0.879 36.649 1.00 91.00 160 LYS A O 1
ATOM 1307 N N . ILE A 1 161 ? 1.280 -2.183 35.326 1.00 93.75 161 ILE A N 1
ATOM 1308 C CA . ILE A 1 161 ? 2.065 -3.413 35.529 1.00 93.75 161 ILE A CA 1
ATOM 1309 C C . ILE A 1 161 ? 3.412 -3.331 34.790 1.00 93.75 161 ILE A C 1
ATOM 1311 O O . ILE A 1 161 ? 4.370 -4.004 35.172 1.00 93.75 161 ILE A O 1
ATOM 1315 N N . ASN A 1 162 ? 3.527 -2.464 33.778 1.00 89.81 162 ASN A N 1
ATOM 1316 C CA . ASN A 1 162 ? 4.730 -2.299 32.972 1.00 89.81 162 ASN A CA 1
ATOM 1317 C C . ASN A 1 162 ? 5.337 -0.878 33.073 1.00 89.81 162 ASN A C 1
ATOM 1319 O O . ASN A 1 162 ? 5.407 -0.152 32.078 1.00 89.81 162 ASN A O 1
ATOM 1323 N N . PRO A 1 163 ? 5.834 -0.464 34.257 1.00 84.94 163 PRO A N 1
ATOM 1324 C CA . PRO A 1 163 ? 6.242 0.921 34.510 1.00 84.94 163 PRO A CA 1
ATOM 1325 C C . PRO A 1 163 ? 7.461 1.378 33.693 1.00 84.94 163 PRO A C 1
ATOM 1327 O O . PRO A 1 163 ? 7.677 2.572 33.529 1.00 84.94 163 PRO A O 1
ATOM 1330 N N . HIS A 1 164 ? 8.260 0.449 33.157 1.00 88.81 164 HIS A N 1
ATOM 1331 C CA . HIS A 1 164 ? 9.434 0.771 32.339 1.00 88.81 164 HIS A CA 1
ATOM 1332 C C . HIS A 1 164 ? 9.099 1.024 30.855 1.00 88.81 164 HIS A C 1
ATOM 1334 O O . HIS A 1 164 ? 9.985 1.371 30.076 1.00 88.81 164 HIS A O 1
ATOM 1340 N N . ARG A 1 165 ? 7.840 0.826 30.438 1.00 89.25 165 ARG A N 1
ATOM 1341 C CA . ARG A 1 165 ? 7.321 1.100 29.085 1.00 89.25 165 ARG A CA 1
ATOM 1342 C C . ARG A 1 165 ? 6.378 2.308 29.097 1.00 89.25 165 ARG A C 1
ATOM 1344 O O . ARG A 1 165 ? 5.299 2.275 28.517 1.00 89.25 165 ARG A O 1
ATOM 1351 N N . ASP A 1 166 ? 6.781 3.379 29.768 1.00 88.00 166 ASP A N 1
ATOM 1352 C CA . ASP A 1 166 ? 6.032 4.634 29.773 1.00 88.00 166 ASP A CA 1
ATOM 1353 C C . ASP A 1 166 ? 6.228 5.430 28.469 1.00 88.00 166 ASP A C 1
ATOM 1355 O O . ASP A 1 166 ? 6.948 5.027 27.545 1.00 88.00 166 ASP A O 1
ATOM 1359 N N . PHE A 1 167 ? 5.586 6.596 28.390 1.00 87.56 167 PHE A N 1
ATOM 1360 C CA . PHE A 1 167 ? 5.674 7.458 27.220 1.00 87.56 167 PHE A CA 1
ATOM 1361 C C . PHE A 1 167 ? 7.123 7.783 26.828 1.00 87.56 167 PHE A C 1
ATOM 1363 O O . PHE A 1 167 ? 7.414 7.816 25.636 1.00 87.56 167 PHE A O 1
ATOM 1370 N N . TYR A 1 168 ? 8.039 7.999 27.771 1.00 88.44 168 TYR A N 1
ATOM 1371 C CA . TYR A 1 168 ? 9.418 8.387 27.459 1.00 88.44 168 TYR A CA 1
ATOM 1372 C C . TYR A 1 168 ? 10.278 7.209 27.008 1.00 88.44 168 TYR A C 1
ATOM 1374 O O . TYR A 1 168 ? 11.129 7.362 26.134 1.00 88.44 168 TYR A O 1
ATOM 1382 N N . ASN A 1 169 ? 10.021 6.025 27.557 1.00 89.62 169 ASN A N 1
ATOM 1383 C CA . ASN A 1 169 ? 10.791 4.823 27.260 1.00 89.62 169 ASN A CA 1
ATOM 1384 C C . ASN A 1 169 ? 10.291 4.073 26.015 1.00 89.62 169 ASN A C 1
ATOM 1386 O O . ASN A 1 169 ? 10.977 3.190 25.489 1.00 89.62 169 ASN A O 1
ATOM 1390 N N . CYS A 1 170 ? 9.110 4.425 25.501 1.00 89.25 170 CYS A N 1
ATOM 1391 C CA . CYS A 1 170 ? 8.620 3.903 24.232 1.00 89.25 170 CYS A CA 1
ATOM 1392 C C . CYS A 1 170 ? 9.349 4.550 23.047 1.00 89.25 170 CYS A C 1
ATOM 1394 O O . CYS A 1 170 ? 9.287 5.765 22.841 1.00 89.25 170 CYS A O 1
ATOM 1396 N N . ARG A 1 171 ? 9.983 3.713 22.214 1.00 88.25 171 ARG A N 1
ATOM 1397 C CA . ARG A 1 171 ? 10.586 4.136 20.944 1.00 88.25 171 ARG A CA 1
ATOM 1398 C C . ARG A 1 171 ? 9.485 4.581 19.992 1.00 88.25 171 ARG A C 1
ATOM 1400 O O . ARG A 1 171 ? 8.625 3.785 19.624 1.00 88.25 171 ARG A O 1
ATOM 1407 N N . LYS A 1 172 ? 9.539 5.840 19.577 1.00 88.38 172 LYS A N 1
ATOM 1408 C CA . LYS A 1 172 ? 8.651 6.398 18.560 1.00 88.38 172 LYS A CA 1
ATOM 1409 C C . LYS A 1 172 ? 9.496 6.757 17.355 1.00 88.38 172 LYS A C 1
ATOM 1411 O O . LYS A 1 172 ? 10.547 7.374 17.499 1.00 88.38 172 LYS A O 1
ATOM 1416 N N . VAL A 1 173 ? 9.039 6.346 16.184 1.00 86.06 173 VAL A N 1
ATOM 1417 C CA . VAL A 1 173 ? 9.638 6.757 14.919 1.00 86.06 173 VAL A CA 1
ATOM 1418 C C . VAL A 1 173 ? 8.793 7.907 14.397 1.00 86.06 173 VAL A C 1
ATOM 1420 O O . VAL A 1 173 ? 7.570 7.782 14.320 1.00 86.06 173 VAL A O 1
ATOM 1423 N N . VAL A 1 174 ? 9.430 9.032 14.077 1.00 76.12 174 VAL A N 1
ATOM 1424 C CA . VAL A 1 174 ? 8.753 10.115 13.361 1.00 76.12 174 VAL A CA 1
ATOM 1425 C C . VAL A 1 174 ? 8.460 9.591 11.962 1.00 76.12 174 VAL A C 1
ATOM 1427 O O . VAL A 1 174 ? 9.379 9.287 11.204 1.00 76.12 174 VAL A O 1
ATOM 1430 N N . THR A 1 175 ? 7.180 9.418 11.658 1.00 72.00 175 THR A N 1
ATOM 1431 C CA . THR A 1 175 ? 6.721 9.103 10.306 1.00 72.00 175 THR A CA 1
ATOM 1432 C C . THR A 1 175 ? 6.375 10.432 9.642 1.00 72.00 175 THR A C 1
ATOM 1434 O O . THR A 1 175 ? 5.624 11.219 10.217 1.00 72.00 175 THR A O 1
ATOM 1437 N N . MET A 1 176 ? 7.029 10.717 8.514 1.00 36.97 176 MET A N 1
ATOM 1438 C CA . MET A 1 176 ? 6.742 11.871 7.652 1.00 36.97 176 MET A CA 1
ATOM 1439 C C . MET A 1 176 ? 5.661 11.504 6.642 1.00 36.97 176 MET A C 1
ATOM 1441 O O . MET A 1 176 ? 5.652 10.325 6.214 1.00 36.97 176 MET A O 1
#